Protein AF-A0A519KXC1-F1 (afdb_monomer)

Radius of gyration: 13.82 Å; Cα contacts (8 Å, |Δi|>4): 105; chains: 1; bounding box: 40×23×34 Å

Nearest PDB structures (foldseek):
  8ieu-assembly1_A  TM=9.507E-01  e=5.326E-06  Campylobacter jejuni
  1wr6-assembly3_C  TM=6.834E-01  e=2.520E+00  Homo sapiens

Foldseek 3Di:
DQDPCPPVPLQAQDDQPDCVPLVSVCSLVVLLLSLLVLLVVLVPDDPPDVSSVSSNNSSVNSCVVRVVPCDDDPSRVPPSVVSNVSNVVSVD

Mean predicted aligned error: 7.87 Å

Solvent-accessible surface area (backbone atoms only — not comparable to full-atom values): 5186 Å² total; per-residue (Å²): 131,85,79,84,67,73,68,55,75,82,66,46,66,65,82,64,90,41,72,85,43,61,76,44,38,48,34,39,46,51,18,25,48,49,15,26,53,24,34,55,56,21,70,78,38,60,89,89,37,68,65,24,57,51,24,46,52,35,13,48,55,15,33,69,73,18,60,84,66,48,66,76,64,74,81,49,40,84,59,33,52,62,38,49,49,56,33,59,62,64,78,115

Sequence (92 aa):
KTGSQKPATLFTPASVSDRSDGKIAHLDGLNLSRAWCWREIASALPESDIRAVIARRAAATHLDAALPHVTGDYMGEHWLASFALLALLADD

Structure (mmCIF, N/CA/C/O backbone):
data_AF-A0A519KXC1-F1
#
_entry.id   AF-A0A519KXC1-F1
#
loop_
_atom_site.group_PDB
_atom_site.id
_atom_site.type_symbol
_atom_site.label_atom_id
_atom_site.label_alt_id
_atom_site.label_comp_id
_atom_site.label_asym_id
_atom_site.label_entity_id
_atom_site.label_seq_id
_atom_site.pdbx_PDB_ins_code
_atom_site.Cartn_x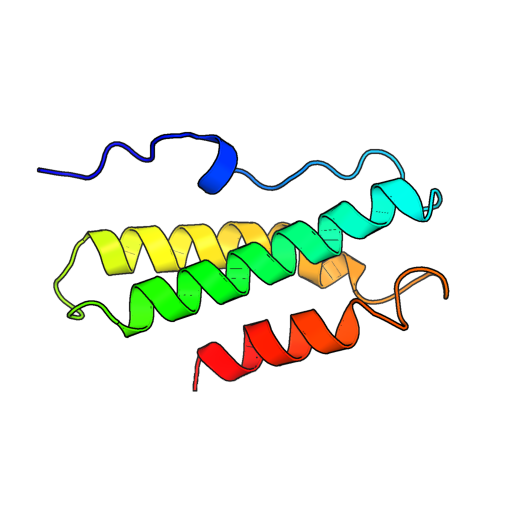
_atom_site.Cartn_y
_atom_site.Cartn_z
_atom_site.occupancy
_atom_site.B_iso_or_equiv
_atom_site.auth_seq_id
_atom_site.auth_comp_id
_atom_site.auth_asym_id
_atom_site.auth_atom_id
_atom_site.pdbx_PDB_model_num
ATOM 1 N N . LYS A 1 1 ? -21.668 8.267 10.419 1.00 46.81 1 LYS A N 1
ATOM 2 C CA . LYS A 1 1 ? -21.229 8.982 9.195 1.00 46.81 1 LYS A CA 1
ATOM 3 C C . LYS A 1 1 ? -20.254 8.073 8.461 1.00 46.81 1 LYS A C 1
ATOM 5 O O . LYS A 1 1 ? -19.172 7.843 8.978 1.00 46.81 1 LYS A O 1
ATOM 10 N N . THR A 1 2 ? -20.657 7.487 7.338 1.00 52.75 2 THR A N 1
ATOM 11 C CA . THR A 1 2 ? -19.756 6.740 6.449 1.00 52.75 2 THR A CA 1
ATOM 12 C C . THR A 1 2 ? -18.693 7.706 5.911 1.00 52.75 2 THR A C 1
ATOM 14 O O . THR A 1 2 ? -19.024 8.800 5.454 1.00 52.75 2 THR A O 1
ATOM 17 N N . GLY A 1 3 ? -17.411 7.371 6.077 1.00 62.72 3 GLY A N 1
ATOM 18 C CA . GLY A 1 3 ? -16.300 8.228 5.654 1.00 62.72 3 GLY A CA 1
ATOM 19 C C . GLY A 1 3 ? -16.254 8.323 4.131 1.00 62.72 3 GLY A C 1
ATOM 20 O O . GLY A 1 3 ? -16.208 7.302 3.457 1.00 62.72 3 GLY A O 1
ATOM 21 N N . SER A 1 4 ? -16.270 9.533 3.576 1.00 77.50 4 SER A N 1
ATOM 22 C CA . SER A 1 4 ? -16.453 9.781 2.138 1.00 77.50 4 SER A CA 1
ATOM 23 C C . SER A 1 4 ? -15.233 9.473 1.251 1.00 77.50 4 SER A C 1
ATOM 25 O O . SER A 1 4 ? -15.203 9.933 0.116 1.00 77.50 4 SER A O 1
ATOM 27 N N . GLN A 1 5 ? -14.240 8.720 1.749 1.00 86.94 5 GLN A N 1
ATOM 28 C CA . GLN A 1 5 ? -12.971 8.394 1.070 1.00 86.94 5 GLN A CA 1
ATOM 29 C C . GLN A 1 5 ? -12.332 9.603 0.366 1.00 86.94 5 GLN A C 1
ATOM 31 O O . GLN A 1 5 ? -12.015 9.584 -0.824 1.00 86.94 5 GLN A O 1
ATOM 36 N N . LYS A 1 6 ? -12.163 10.692 1.123 1.00 90.38 6 LYS A N 1
ATOM 37 C CA . LYS A 1 6 ? -11.549 11.935 0.649 1.00 90.38 6 LYS A CA 1
ATOM 38 C C . LYS A 1 6 ? -10.336 12.314 1.505 1.00 90.38 6 LYS A C 1
ATOM 40 O O . LYS A 1 6 ? -10.411 12.158 2.723 1.00 90.38 6 LYS A O 1
ATOM 45 N N . PRO A 1 7 ? -9.276 12.869 0.891 1.00 92.12 7 PRO A N 1
ATOM 46 C CA . PRO A 1 7 ? -9.099 13.051 -0.556 1.00 92.12 7 PRO A CA 1
ATOM 47 C C . PRO A 1 7 ? -8.854 11.720 -1.293 1.00 92.12 7 PRO A C 1
ATOM 49 O O . PRO A 1 7 ? -8.239 10.805 -0.752 1.00 92.12 7 PRO A O 1
ATOM 52 N N . ALA A 1 8 ? -9.333 11.617 -2.540 1.00 92.56 8 ALA A N 1
ATOM 53 C CA . ALA A 1 8 ? -9.292 10.378 -3.333 1.00 92.56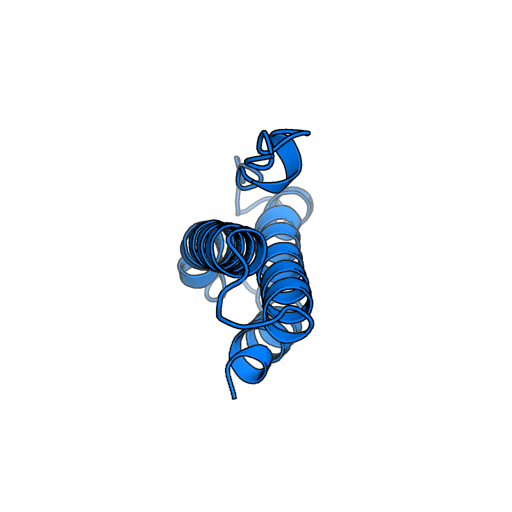 8 ALA A CA 1
ATOM 54 C C . ALA A 1 8 ? -7.865 9.846 -3.574 1.00 92.56 8 ALA A C 1
ATOM 56 O O . ALA A 1 8 ? -7.656 8.644 -3.728 1.00 92.56 8 ALA A O 1
ATOM 57 N N . THR A 1 9 ? -6.875 10.740 -3.554 1.00 92.56 9 THR A N 1
ATOM 58 C CA . THR A 1 9 ? -5.449 10.436 -3.741 1.00 92.56 9 THR A CA 1
ATOM 59 C C . THR A 1 9 ? -4.862 9.522 -2.666 1.00 92.56 9 THR A C 1
ATOM 61 O O . THR A 1 9 ? -3.817 8.923 -2.907 1.00 92.56 9 THR A O 1
ATOM 64 N N . LEU A 1 10 ? -5.511 9.399 -1.501 1.00 93.62 10 LEU A N 1
ATOM 65 C CA . LEU A 1 10 ? -5.104 8.473 -0.437 1.00 93.62 10 LEU A CA 1
ATOM 66 C C . LEU A 1 10 ? -5.657 7.054 -0.621 1.00 93.62 10 LEU A C 1
ATOM 68 O O . LEU A 1 10 ? -5.222 6.149 0.078 1.00 93.62 10 LEU A O 1
ATOM 72 N N . PHE A 1 11 ? -6.625 6.873 -1.520 1.00 96.00 11 PHE A N 1
ATOM 73 C CA . PHE A 1 11 ? -7.303 5.595 -1.766 1.00 96.00 11 PHE A CA 1
ATOM 74 C C . PHE A 1 11 ? -7.000 5.027 -3.156 1.00 96.00 11 PHE A C 1
ATOM 76 O O . PHE A 1 11 ? -7.409 3.913 -3.469 1.00 96.00 11 PHE A O 1
ATOM 83 N N . THR A 1 12 ? -6.319 5.808 -3.996 1.00 96.25 12 THR A N 1
ATOM 84 C CA . THR A 1 12 ? -5.964 5.442 -5.368 1.00 96.25 12 THR A CA 1
ATOM 85 C C . THR A 1 12 ? -4.447 5.287 -5.460 1.00 96.25 12 THR A C 1
ATOM 87 O O . THR A 1 12 ? -3.733 6.208 -5.039 1.00 96.25 12 THR A O 1
ATOM 90 N N . PRO A 1 13 ? -3.932 4.169 -6.001 1.00 96.94 13 PRO A N 1
ATOM 91 C CA . PRO A 1 13 ? -2.502 3.989 -6.213 1.00 96.94 13 PRO A CA 1
ATOM 92 C C . PRO A 1 13 ? -1.885 5.097 -7.063 1.00 96.94 13 PRO A C 1
ATOM 94 O O . PRO A 1 13 ? -2.507 5.623 -7.987 1.00 96.94 13 PRO A O 1
ATOM 97 N N . ALA A 1 14 ? -0.638 5.445 -6.753 1.00 94.88 14 ALA A N 1
ATOM 98 C CA . ALA A 1 14 ? 0.178 6.238 -7.655 1.00 94.88 14 ALA A CA 1
ATOM 99 C C . ALA A 1 14 ? 0.471 5.419 -8.920 1.00 94.88 14 ALA A C 1
ATOM 101 O O . ALA A 1 14 ? 0.819 4.242 -8.826 1.00 94.88 14 ALA A O 1
ATOM 102 N N . SER A 1 15 ? 0.322 6.042 -10.090 1.00 93.44 15 SER A N 1
ATOM 103 C CA . SER A 1 15 ? 0.603 5.405 -11.379 1.00 93.44 15 SER A CA 1
ATOM 104 C C . SER A 1 15 ? 2.092 5.481 -11.693 1.00 93.44 15 SER A C 1
ATOM 106 O O . SER A 1 15 ? 2.660 6.572 -11.703 1.00 93.44 15 SER A O 1
ATOM 108 N N . VAL A 1 16 ? 2.700 4.343 -12.017 1.00 91.38 16 VAL A N 1
ATOM 109 C CA . VAL A 1 16 ? 4.110 4.250 -12.416 1.00 91.38 16 VAL A CA 1
ATOM 110 C C . VAL A 1 16 ? 4.174 4.146 -13.935 1.00 91.38 16 VAL A C 1
ATOM 112 O O . VAL A 1 16 ? 3.922 3.086 -14.503 1.00 91.38 16 VAL A O 1
ATOM 115 N N . SER A 1 17 ? 4.418 5.272 -14.608 1.00 91.25 17 SER A N 1
ATOM 116 C CA . SER A 1 17 ? 4.350 5.353 -16.076 1.00 91.25 17 SER A CA 1
ATOM 117 C C . SER A 1 17 ? 5.548 4.724 -16.786 1.00 91.25 17 SER A C 1
ATOM 119 O O . SER A 1 17 ? 5.404 4.260 -17.911 1.00 91.25 17 SER A O 1
ATOM 121 N N . ASP A 1 18 ? 6.713 4.716 -16.139 1.00 86.56 18 ASP A N 1
ATOM 122 C CA . ASP A 1 18 ? 7.947 4.120 -16.641 1.00 86.56 18 ASP A CA 1
ATOM 123 C C . ASP A 1 18 ? 8.741 3.561 -15.457 1.00 86.56 18 ASP A C 1
ATOM 125 O O . ASP A 1 18 ? 9.118 4.298 -14.550 1.00 86.56 18 ASP A O 1
ATOM 129 N N . ARG A 1 19 ? 8.954 2.244 -15.444 1.00 83.81 19 ARG A N 1
ATOM 130 C CA . ARG A 1 19 ? 9.687 1.542 -14.378 1.00 83.81 19 ARG A CA 1
ATOM 131 C C . ARG A 1 19 ? 11.185 1.433 -14.642 1.00 83.81 19 ARG A C 1
ATOM 133 O O . ARG A 1 19 ? 11.915 1.031 -13.745 1.00 83.81 19 ARG A O 1
ATOM 140 N N . SER A 1 20 ? 11.640 1.804 -15.838 1.00 80.81 20 SER A N 1
ATOM 141 C CA . SER A 1 20 ? 13.066 1.916 -16.151 1.00 80.81 20 SER A CA 1
ATOM 142 C C . SER A 1 20 ? 13.648 3.266 -15.712 1.00 80.81 20 SER A C 1
ATOM 144 O O .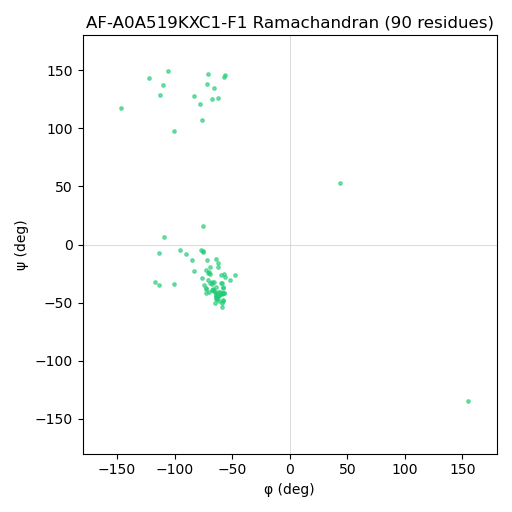 SER A 1 20 ? 14.841 3.368 -15.427 1.00 80.81 20 SER A O 1
ATOM 146 N N . ASP A 1 21 ? 12.803 4.295 -15.569 1.00 83.50 21 ASP A N 1
ATOM 147 C CA . ASP A 1 21 ? 13.177 5.546 -14.914 1.00 83.50 21 ASP A CA 1
ATOM 148 C C . ASP A 1 21 ? 13.195 5.349 -13.394 1.00 83.50 21 ASP A C 1
ATOM 150 O O . ASP A 1 21 ? 12.157 5.296 -12.725 1.00 83.50 21 ASP A O 1
ATOM 154 N N . GLY A 1 22 ? 14.405 5.309 -12.836 1.00 73.56 22 GLY A N 1
ATOM 155 C CA . GLY A 1 22 ? 14.624 5.168 -11.402 1.00 73.56 22 GLY A CA 1
ATOM 156 C C . GLY A 1 22 ? 13.856 6.186 -10.555 1.00 73.56 22 GLY A C 1
ATOM 157 O O . GLY A 1 22 ? 13.457 5.840 -9.454 1.00 73.56 22 GLY A O 1
ATOM 158 N N . LYS A 1 23 ? 13.572 7.407 -11.030 1.00 82.12 23 LYS A N 1
ATOM 159 C CA . LYS A 1 23 ? 12.776 8.395 -10.273 1.00 82.12 23 LYS A CA 1
ATOM 160 C C . LYS A 1 23 ? 11.299 8.027 -10.226 1.00 82.12 23 LYS A C 1
ATOM 162 O O . LYS A 1 23 ? 10.666 8.170 -9.183 1.00 82.12 23 LYS A O 1
ATOM 167 N N . ILE A 1 24 ? 10.754 7.571 -11.349 1.00 84.25 24 ILE A N 1
ATOM 168 C CA . ILE A 1 24 ? 9.338 7.212 -11.464 1.00 84.25 24 ILE A CA 1
ATOM 169 C C . ILE A 1 24 ? 9.077 5.882 -10.746 1.00 84.25 24 ILE A C 1
ATOM 171 O O . ILE A 1 24 ? 8.065 5.761 -10.057 1.00 84.25 24 ILE A O 1
ATOM 175 N N . ALA A 1 25 ? 10.028 4.943 -10.778 1.00 84.19 25 ALA A N 1
ATOM 176 C CA . ALA A 1 25 ? 9.961 3.672 -10.052 1.00 84.19 25 ALA A CA 1
ATOM 177 C C . ALA A 1 25 ? 9.770 3.831 -8.524 1.00 84.19 25 ALA A C 1
ATOM 179 O O . ALA A 1 25 ? 9.164 2.972 -7.885 1.00 84.19 25 ALA A O 1
ATOM 180 N N . HIS A 1 26 ? 10.180 4.959 -7.920 1.00 85.44 26 HIS A N 1
ATOM 181 C CA . HIS A 1 26 ? 9.938 5.227 -6.489 1.00 85.44 26 HIS A CA 1
ATOM 182 C C . HIS A 1 26 ? 8.444 5.318 -6.126 1.00 85.44 26 HIS A C 1
ATOM 184 O O . HIS A 1 26 ? 8.086 5.223 -4.950 1.00 85.44 26 HIS A O 1
ATOM 190 N N . LEU A 1 27 ? 7.551 5.485 -7.107 1.00 92.44 27 LEU A N 1
ATOM 191 C CA . LEU A 1 27 ? 6.109 5.500 -6.874 1.00 92.44 27 LEU A CA 1
ATOM 192 C C . LEU A 1 27 ? 5.553 4.124 -6.465 1.00 92.44 27 LEU A C 1
ATOM 194 O O . LEU A 1 27 ? 4.567 4.087 -5.726 1.00 92.44 27 LEU A O 1
ATOM 198 N N . ASP A 1 28 ? 6.204 3.014 -6.836 1.00 90.88 28 ASP A N 1
ATOM 199 C CA . ASP A 1 28 ? 5.872 1.691 -6.283 1.00 90.88 28 ASP A CA 1
ATOM 200 C C . ASP A 1 28 ? 6.200 1.656 -4.771 1.00 90.88 28 ASP A C 1
ATOM 202 O O . ASP A 1 28 ? 5.381 1.223 -3.959 1.00 90.88 28 ASP A O 1
ATOM 206 N N . GLY A 1 29 ? 7.321 2.254 -4.349 1.00 89.12 29 GLY A N 1
ATOM 207 C CA . GLY A 1 29 ? 7.680 2.420 -2.930 1.00 89.12 29 GLY A CA 1
ATOM 208 C C . GLY A 1 29 ? 6.715 3.314 -2.146 1.00 89.12 29 GLY A C 1
ATOM 209 O O . GLY A 1 29 ? 6.381 3.026 -0.993 1.00 89.12 29 GLY A O 1
ATOM 210 N N . LEU A 1 30 ? 6.192 4.368 -2.781 1.00 92.69 30 LEU A N 1
ATOM 211 C CA . LEU A 1 30 ? 5.127 5.194 -2.208 1.00 92.69 30 LEU A CA 1
ATOM 212 C C . LEU A 1 30 ? 3.838 4.386 -1.995 1.00 92.69 30 LEU A C 1
ATOM 214 O O . LEU A 1 30 ? 3.198 4.529 -0.952 1.00 92.69 30 LEU A O 1
ATOM 218 N N . ASN A 1 31 ? 3.451 3.548 -2.959 1.00 94.81 31 ASN A N 1
ATOM 219 C CA . ASN A 1 31 ? 2.295 2.664 -2.821 1.00 94.81 31 ASN A CA 1
ATOM 220 C C . ASN A 1 31 ? 2.493 1.669 -1.665 1.00 94.81 31 ASN A C 1
ATOM 222 O O . ASN A 1 31 ? 1.614 1.574 -0.813 1.00 94.81 31 ASN A O 1
ATOM 226 N N . LEU A 1 32 ? 3.661 1.030 -1.544 1.00 92.75 32 LEU A N 1
ATOM 227 C CA . LEU A 1 32 ? 3.965 0.131 -0.418 1.00 92.75 32 LEU A CA 1
ATOM 228 C C . LEU A 1 32 ? 3.924 0.859 0.933 1.00 92.75 32 LEU A C 1
ATOM 230 O O . LEU A 1 32 ? 3.305 0.378 1.880 1.00 92.75 32 LEU A O 1
ATOM 234 N N . SER A 1 33 ? 4.499 2.063 1.010 1.00 94.00 33 SER A N 1
ATOM 235 C CA . SER A 1 33 ? 4.452 2.895 2.222 1.00 94.00 33 SER A CA 1
ATOM 236 C C . SER A 1 33 ? 3.014 3.244 2.617 1.00 94.00 33 SER A C 1
ATOM 238 O O . SER A 1 33 ? 2.656 3.201 3.791 1.00 94.00 33 SER A O 1
ATOM 240 N N . ARG A 1 34 ? 2.154 3.557 1.639 1.00 96.25 34 ARG A N 1
ATOM 241 C CA . ARG A 1 34 ? 0.726 3.809 1.883 1.00 96.25 34 ARG A CA 1
ATOM 242 C C . ARG A 1 34 ? -0.009 2.552 2.325 1.00 96.25 34 ARG A C 1
ATOM 244 O O . ARG A 1 34 ? -0.862 2.654 3.203 1.00 96.25 34 ARG A O 1
ATOM 251 N N . ALA A 1 35 ? 0.312 1.397 1.745 1.00 96.25 35 ALA A N 1
ATOM 252 C CA . ALA A 1 35 ? -0.257 0.126 2.171 1.00 96.25 35 ALA A CA 1
ATOM 253 C C . ALA A 1 35 ? 0.047 -0.135 3.650 1.00 96.25 35 ALA A C 1
ATOM 255 O O . ALA A 1 35 ? -0.875 -0.393 4.422 1.00 96.25 35 ALA A O 1
ATOM 256 N N . TRP A 1 36 ? 1.308 0.043 4.052 1.00 95.31 36 TRP A N 1
ATOM 257 C CA . TRP A 1 36 ? 1.729 -0.065 5.445 1.00 95.31 36 TRP A CA 1
ATOM 258 C C . TRP A 1 36 ? 0.983 0.920 6.355 1.00 95.31 36 TRP A C 1
ATOM 260 O O . TRP A 1 36 ? 0.316 0.500 7.295 1.00 95.31 36 TRP A O 1
ATOM 270 N N . CYS A 1 37 ? 0.990 2.219 6.042 1.00 96.56 37 CYS A N 1
ATOM 271 C CA . CYS A 1 37 ? 0.300 3.215 6.866 1.00 96.56 37 CYS A CA 1
ATOM 272 C C . CYS A 1 37 ? -1.204 2.932 7.020 1.00 96.56 37 CYS A C 1
ATOM 274 O O . CYS A 1 37 ? -1.772 3.169 8.084 1.00 96.56 37 CYS A O 1
ATOM 276 N N . TRP A 1 38 ? -1.868 2.422 5.979 1.00 97.62 38 TRP A N 1
ATOM 277 C CA . TRP A 1 38 ? -3.275 2.042 6.078 1.00 97.62 38 TRP A CA 1
ATOM 278 C C . TRP A 1 38 ? -3.507 0.818 6.971 1.00 97.62 38 TRP A C 1
ATOM 280 O O . TRP A 1 38 ? -4.531 0.781 7.655 1.00 97.62 38 TRP A O 1
ATOM 290 N N . ARG A 1 39 ? -2.577 -0.146 7.009 1.00 96.94 39 ARG A N 1
ATOM 291 C CA . ARG A 1 39 ? -2.618 -1.283 7.949 1.00 96.94 39 ARG A CA 1
ATOM 292 C C . ARG A 1 39 ? -2.490 -0.807 9.394 1.00 96.94 39 ARG A C 1
ATOM 294 O O . ARG A 1 39 ? -3.355 -1.135 10.199 1.00 96.94 39 ARG A O 1
ATOM 301 N N . GLU A 1 40 ? -1.531 0.074 9.678 1.00 97.62 40 GLU A N 1
ATOM 302 C CA . GLU A 1 40 ? -1.350 0.689 11.008 1.00 97.62 40 GLU A CA 1
ATOM 303 C C . GLU A 1 40 ? -2.595 1.465 11.469 1.00 97.62 40 GLU A C 1
ATOM 305 O O . GLU A 1 40 ? -3.038 1.376 12.612 1.00 97.62 40 GLU A O 1
ATOM 310 N N . ILE A 1 41 ? -3.221 2.223 10.563 1.00 95.94 41 ILE A N 1
ATOM 311 C CA . ILE A 1 41 ? -4.474 2.920 10.881 1.00 95.94 41 ILE A CA 1
ATOM 312 C C . ILE A 1 41 ? -5.594 1.916 11.168 1.00 95.94 41 ILE A C 1
ATOM 314 O O . ILE A 1 41 ? -6.407 2.146 12.063 1.00 95.94 41 ILE A O 1
ATOM 318 N N . ALA A 1 42 ? -5.675 0.825 10.403 1.00 95.88 42 ALA A N 1
ATOM 319 C CA . ALA A 1 42 ? -6.692 -0.196 10.609 1.00 95.88 42 ALA A CA 1
ATOM 320 C C . ALA A 1 42 ? -6.514 -0.943 11.938 1.00 95.88 42 ALA A C 1
ATOM 322 O O . ALA A 1 42 ? -7.522 -1.238 12.578 1.00 95.88 42 ALA A O 1
ATOM 323 N N . SER A 1 43 ? -5.276 -1.234 12.349 1.00 95.56 43 SER A N 1
ATOM 324 C CA . SER A 1 43 ? -4.968 -1.944 13.599 1.00 95.56 43 SER A CA 1
ATOM 325 C C . SER A 1 43 ? -5.237 -1.088 14.841 1.00 95.56 43 SER A C 1
ATOM 327 O O . SER A 1 43 ? -5.661 -1.603 15.872 1.00 95.56 43 SER A O 1
ATOM 329 N N . ALA A 1 44 ? -5.094 0.235 14.731 1.00 96.75 44 ALA A N 1
ATOM 330 C CA . ALA A 1 44 ? -5.409 1.174 15.807 1.00 96.75 44 ALA A CA 1
ATOM 331 C C . ALA A 1 44 ? -6.922 1.410 16.025 1.00 96.75 44 ALA A C 1
ATOM 333 O O . ALA A 1 44 ? -7.311 2.123 16.956 1.00 96.75 44 ALA A O 1
ATOM 334 N N . LEU A 1 45 ? -7.792 0.865 15.167 1.00 95.31 45 LEU A N 1
ATOM 335 C CA . LEU A 1 45 ? -9.244 1.046 15.229 1.00 95.31 45 LEU A CA 1
ATOM 336 C C . LEU A 1 45 ? -9.952 -0.218 15.751 1.00 95.31 45 LEU A C 1
ATOM 338 O O . LEU A 1 45 ? -9.511 -1.329 15.464 1.00 95.31 45 LEU A O 1
ATOM 342 N N . PRO A 1 46 ? -11.098 -0.087 16.454 1.00 95.38 46 PRO A N 1
ATOM 343 C CA . PRO A 1 46 ? -11.909 -1.244 16.832 1.00 95.38 46 PRO A CA 1
ATOM 344 C C . PRO A 1 46 ? -12.338 -2.058 15.606 1.00 95.38 46 PRO A C 1
ATOM 346 O O .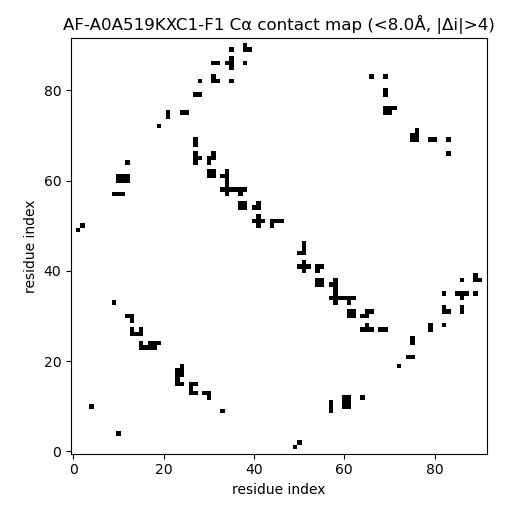 PRO A 1 46 ? -12.695 -1.482 14.579 1.00 95.38 46 PRO A O 1
ATOM 349 N N . GLU A 1 47 ? -12.402 -3.386 15.721 1.00 86.56 47 GLU A N 1
ATOM 350 C CA . GLU A 1 47 ? -12.758 -4.252 14.585 1.00 86.56 47 GLU A CA 1
ATOM 351 C C . GLU A 1 47 ? -14.133 -3.948 13.978 1.00 86.56 47 GLU A C 1
ATOM 353 O O . GLU A 1 47 ? -14.317 -4.056 12.766 1.00 86.56 47 GLU A O 1
ATOM 358 N N . SER A 1 48 ? -15.091 -3.528 14.808 1.00 90.88 48 SER A N 1
ATOM 359 C CA . SER A 1 48 ? -16.435 -3.140 14.375 1.00 90.88 48 SER A CA 1
ATOM 360 C C . SER A 1 48 ? -16.487 -1.768 13.691 1.00 90.88 48 SER A C 1
ATOM 362 O O . SER A 1 48 ? -17.553 -1.350 13.235 1.00 90.88 48 SER A O 1
ATOM 364 N N . ASP A 1 49 ? -15.380 -1.022 13.649 1.00 93.50 49 ASP A N 1
ATOM 365 C CA . ASP A 1 49 ? -15.329 0.292 13.020 1.00 93.50 49 ASP A CA 1
ATOM 366 C C . ASP A 1 49 ? -15.245 0.162 11.494 1.00 93.50 49 ASP A C 1
ATOM 368 O O . ASP A 1 49 ? -14.294 -0.378 10.925 1.00 93.50 49 ASP A O 1
ATOM 372 N N . ILE A 1 50 ? -16.223 0.742 10.796 1.00 92.06 50 ILE A N 1
ATOM 373 C CA . ILE A 1 50 ? -16.257 0.773 9.328 1.00 92.06 50 ILE A CA 1
ATOM 374 C C . ILE A 1 50 ? -14.996 1.404 8.713 1.00 92.06 50 ILE A C 1
ATOM 376 O O . ILE A 1 50 ? -14.612 1.061 7.596 1.00 92.06 50 ILE A O 1
ATOM 380 N N . ARG A 1 51 ? -14.323 2.313 9.428 1.00 93.62 51 ARG A N 1
ATOM 381 C CA . ARG A 1 51 ? -13.067 2.928 8.983 1.00 93.62 51 ARG A CA 1
ATOM 382 C C . ARG A 1 51 ? -11.930 1.913 8.932 1.00 93.62 51 ARG A C 1
ATOM 384 O O . ARG A 1 51 ? -11.123 2.011 8.015 1.00 93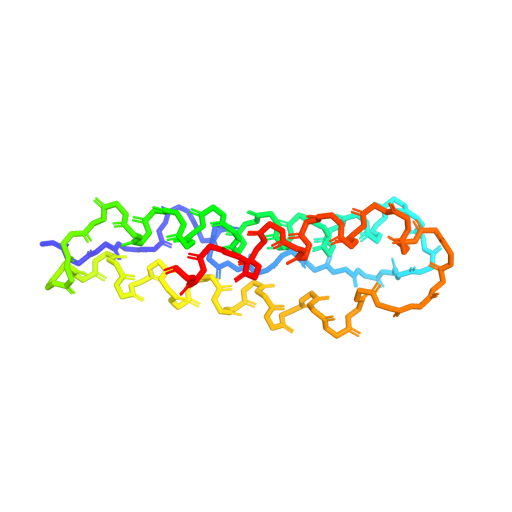.62 51 ARG A O 1
ATOM 391 N N . ALA A 1 52 ? -11.905 0.924 9.829 1.00 94.44 52 ALA A N 1
ATOM 392 C CA . ALA A 1 52 ? -10.926 -0.160 9.785 1.00 94.44 52 ALA A CA 1
ATOM 393 C C . ALA A 1 52 ? -11.109 -0.994 8.508 1.00 94.44 52 ALA A C 1
ATOM 395 O O . ALA A 1 52 ? -10.146 -1.281 7.804 1.00 94.44 52 ALA A O 1
ATOM 396 N N . VAL A 1 53 ? -12.358 -1.293 8.133 1.00 93.38 53 VAL A N 1
ATOM 397 C CA . VAL A 1 53 ? -12.675 -1.996 6.875 1.00 93.38 53 VAL A CA 1
ATOM 398 C C . VAL A 1 53 ? -12.225 -1.192 5.651 1.00 93.38 53 VAL A C 1
ATOM 400 O O . VAL A 1 53 ? -11.639 -1.748 4.722 1.00 93.38 53 VAL A O 1
ATOM 403 N N . ILE A 1 54 ? -12.475 0.120 5.643 1.00 94.94 54 ILE A N 1
ATOM 404 C CA . ILE A 1 54 ? -12.043 1.013 4.557 1.00 94.94 54 ILE A CA 1
ATOM 405 C C . ILE A 1 54 ? -10.511 1.072 4.474 1.00 94.94 54 ILE A C 1
ATOM 407 O O . ILE A 1 54 ? -9.965 0.980 3.376 1.00 94.94 54 ILE A O 1
ATOM 411 N N . ALA A 1 55 ? -9.828 1.194 5.613 1.00 95.50 55 ALA A N 1
ATOM 412 C CA . ALA A 1 55 ? -8.373 1.247 5.694 1.00 95.50 55 ALA A CA 1
ATOM 413 C C . ALA A 1 55 ? -7.733 -0.058 5.191 1.00 95.50 55 ALA A C 1
ATOM 415 O O . ALA A 1 55 ? -6.875 -0.005 4.316 1.00 95.50 55 ALA A O 1
ATOM 416 N N . ARG A 1 56 ? -8.227 -1.232 5.615 1.00 96.12 56 ARG A N 1
ATOM 417 C CA . ARG A 1 56 ? -7.746 -2.535 5.109 1.00 96.12 56 ARG A CA 1
ATOM 418 C C . ARG A 1 56 ? -7.915 -2.674 3.596 1.00 96.12 56 ARG A C 1
ATOM 420 O O . ARG A 1 56 ? -7.011 -3.148 2.917 1.00 96.12 56 ARG A O 1
ATOM 427 N N . ARG A 1 57 ? -9.048 -2.222 3.046 1.00 96.31 57 ARG A N 1
ATOM 428 C CA . ARG A 1 57 ? -9.267 -2.213 1.589 1.00 96.31 57 ARG A CA 1
ATOM 429 C C . ARG A 1 57 ? -8.290 -1.289 0.869 1.00 96.31 57 ARG A C 1
ATOM 431 O O . ARG A 1 57 ? -7.744 -1.681 -0.152 1.00 96.31 57 ARG A O 1
ATOM 438 N N . ALA A 1 58 ? -8.061 -0.086 1.394 1.00 97.06 58 ALA A N 1
ATOM 439 C CA . ALA A 1 58 ? -7.088 0.840 0.821 1.00 97.06 58 ALA A CA 1
ATOM 440 C C . ALA A 1 58 ? -5.669 0.252 0.857 1.00 97.06 58 ALA A C 1
ATOM 442 O O . ALA A 1 58 ? -4.946 0.345 -0.133 1.00 97.06 58 ALA A O 1
ATOM 443 N N . ALA A 1 59 ? -5.304 -0.406 1.961 1.00 97.12 59 ALA A N 1
ATOM 444 C CA . ALA A 1 59 ? -4.028 -1.093 2.089 1.00 97.12 59 ALA A CA 1
ATOM 445 C C . ALA A 1 59 ? -3.845 -2.174 1.019 1.00 97.12 59 ALA A C 1
ATOM 447 O O . ALA A 1 59 ? -2.831 -2.164 0.327 1.00 97.12 59 ALA A O 1
ATOM 448 N N . ALA A 1 60 ? -4.838 -3.055 0.850 1.00 96.94 60 ALA A N 1
ATOM 449 C CA . ALA A 1 60 ? -4.810 -4.108 -0.164 1.00 96.94 60 ALA A CA 1
ATOM 450 C C . ALA A 1 60 ? -4.650 -3.529 -1.578 1.00 96.94 60 ALA A C 1
ATOM 452 O O . ALA A 1 60 ? -3.736 -3.915 -2.295 1.00 96.94 60 ALA A O 1
ATOM 453 N N . THR A 1 61 ? -5.443 -2.513 -1.938 1.00 97.31 61 THR A N 1
ATOM 454 C CA . THR A 1 61 ? -5.350 -1.853 -3.250 1.00 97.31 61 THR A CA 1
ATOM 455 C C . THR A 1 61 ? -3.952 -1.294 -3.536 1.00 97.31 61 THR A C 1
ATOM 457 O O . THR A 1 61 ? -3.461 -1.392 -4.659 1.00 97.31 61 THR A O 1
ATOM 460 N N . HIS A 1 62 ? -3.306 -0.680 -2.543 1.0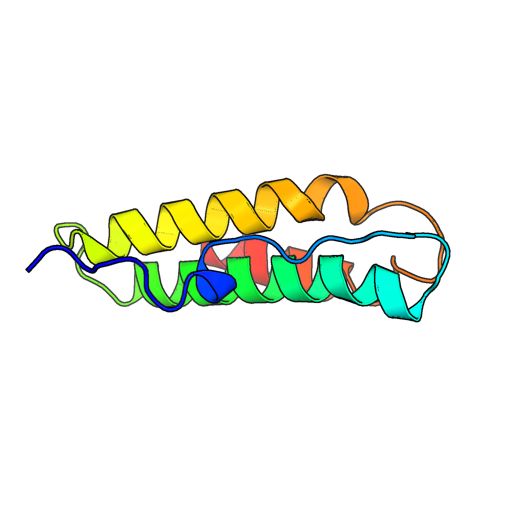0 96.69 62 HIS A N 1
ATOM 461 C CA . HIS A 1 62 ? -1.952 -0.152 -2.706 1.00 96.69 62 HIS A CA 1
ATOM 462 C C . HIS A 1 62 ? -0.891 -1.255 -2.773 1.00 96.69 62 HIS A C 1
ATOM 464 O O . HIS A 1 62 ? 0.052 -1.131 -3.555 1.00 96.69 62 HIS A O 1
ATOM 470 N N . LEU A 1 63 ? -1.046 -2.316 -1.978 1.00 94.44 63 LEU A N 1
ATOM 471 C CA . LEU A 1 63 ? -0.134 -3.453 -1.968 1.00 94.44 63 LEU A CA 1
ATOM 472 C C . LEU A 1 63 ? -0.177 -4.195 -3.306 1.00 94.44 63 LEU A C 1
ATOM 474 O O . LEU A 1 63 ? 0.865 -4.380 -3.925 1.00 94.44 63 LEU A O 1
ATOM 478 N N . ASP A 1 64 ? -1.372 -4.533 -3.790 1.00 94.50 64 ASP A N 1
ATOM 479 C CA . ASP A 1 64 ? -1.573 -5.259 -5.049 1.00 94.50 64 ASP A CA 1
ATOM 480 C C . ASP A 1 64 ? -1.008 -4.493 -6.253 1.00 94.50 64 ASP A C 1
ATOM 482 O O . ASP A 1 64 ? -0.498 -5.093 -7.198 1.00 94.50 64 ASP A O 1
ATOM 486 N N . ALA A 1 65 ? -1.059 -3.157 -6.212 1.00 93.88 65 ALA A N 1
ATOM 487 C CA . ALA A 1 65 ? -0.538 -2.306 -7.276 1.00 93.88 65 ALA A CA 1
ATOM 488 C C . ALA A 1 65 ? 0.997 -2.279 -7.358 1.00 93.88 65 ALA A C 1
ATOM 490 O O . ALA A 1 65 ? 1.524 -1.969 -8.424 1.00 93.88 65 ALA A O 1
ATOM 491 N N . ALA A 1 66 ? 1.705 -2.556 -6.259 1.00 90.62 66 ALA A N 1
ATOM 492 C CA . ALA A 1 66 ? 3.155 -2.372 -6.166 1.00 90.62 66 ALA A CA 1
ATOM 493 C C . ALA A 1 66 ? 3.935 -3.670 -5.924 1.00 90.62 66 ALA A C 1
ATOM 495 O O . ALA A 1 66 ? 5.053 -3.807 -6.416 1.00 90.62 66 ALA A O 1
ATOM 496 N N . LEU A 1 67 ? 3.361 -4.640 -5.204 1.00 88.50 67 LEU A N 1
ATOM 497 C CA . LEU A 1 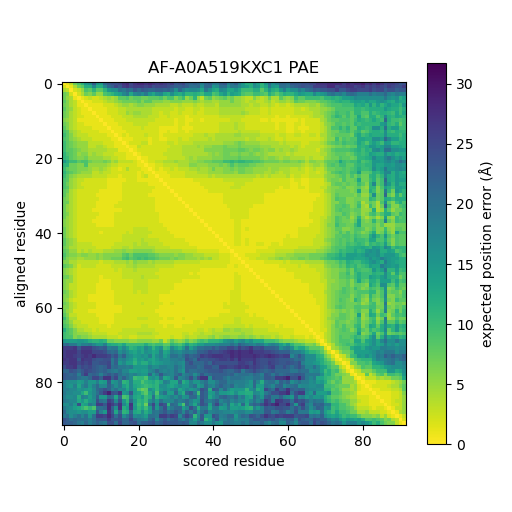67 ? 4.031 -5.884 -4.815 1.00 88.50 67 LEU A CA 1
ATOM 498 C C . LEU A 1 67 ? 4.576 -6.696 -6.008 1.00 88.50 67 LEU A C 1
ATOM 500 O O . LEU A 1 67 ? 5.718 -7.148 -5.918 1.00 88.50 67 LEU A O 1
ATOM 504 N N . PRO A 1 68 ? 3.861 -6.834 -7.14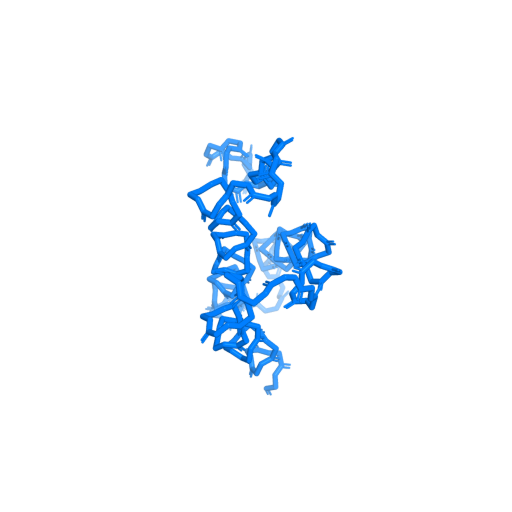7 1.00 88.38 68 PRO A N 1
ATOM 505 C CA . PRO A 1 68 ? 4.391 -7.537 -8.320 1.00 88.38 68 PRO A CA 1
ATOM 506 C C . PRO A 1 68 ? 5.624 -6.877 -8.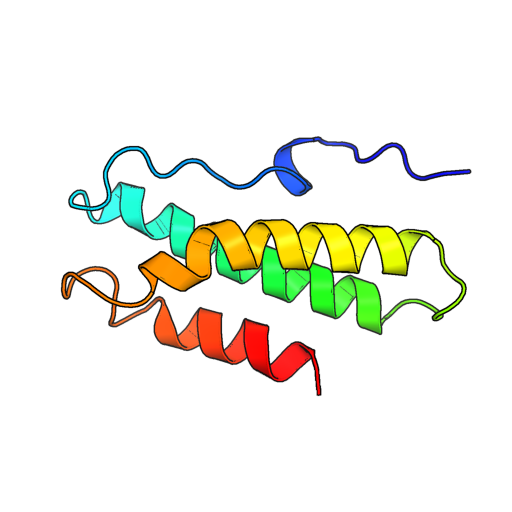954 1.00 88.38 68 PRO A C 1
ATOM 508 O O . PRO A 1 68 ? 6.261 -7.481 -9.812 1.00 88.38 68 PRO A O 1
ATOM 511 N N . HIS A 1 69 ? 5.935 -5.636 -8.575 1.00 83.56 69 HIS A N 1
ATOM 512 C CA . HIS A 1 69 ? 7.011 -4.824 -9.144 1.00 83.56 69 HIS A CA 1
ATOM 513 C C . HIS A 1 69 ? 8.190 -4.633 -8.180 1.00 83.56 69 HIS A C 1
ATOM 515 O O . HIS A 1 69 ? 9.110 -3.875 -8.475 1.00 83.56 69 HIS A O 1
ATOM 521 N N . VAL A 1 70 ? 8.171 -5.316 -7.030 1.00 71.94 70 VAL A N 1
ATOM 522 C CA . VAL A 1 70 ? 9.255 -5.279 -6.034 1.00 71.94 70 VAL A CA 1
ATOM 523 C C . VAL A 1 70 ? 10.518 -5.992 -6.533 1.00 71.94 70 VAL A C 1
ATOM 525 O O . VAL A 1 70 ? 11.610 -5.674 -6.071 1.00 71.94 70 VAL A O 1
ATOM 528 N N . THR A 1 71 ? 10.385 -6.923 -7.480 1.00 61.41 71 THR A N 1
ATOM 529 C CA . THR A 1 71 ? 11.495 -7.677 -8.080 1.00 61.41 71 THR A CA 1
ATOM 530 C C . THR A 1 71 ? 11.711 -7.246 -9.535 1.00 61.41 71 THR A C 1
ATOM 532 O O . THR A 1 71 ? 10.743 -7.040 -10.273 1.00 61.41 71 THR A O 1
ATOM 535 N N . GLY A 1 72 ? 12.965 -7.066 -9.967 1.00 62.09 72 GLY A N 1
ATOM 536 C CA . GLY A 1 72 ? 13.274 -6.529 -11.296 1.00 62.09 72 GLY A CA 1
ATOM 537 C C . GLY A 1 72 ? 14.635 -5.837 -11.403 1.00 62.09 72 GLY A C 1
ATOM 538 O O . GLY A 1 72 ? 15.656 -6.374 -10.998 1.00 62.09 72 GLY A O 1
ATOM 539 N N . ASP A 1 73 ? 14.680 -4.659 -12.028 1.00 54.94 73 ASP A N 1
ATOM 540 C CA . ASP A 1 73 ? 15.943 -3.967 -12.306 1.00 54.94 73 ASP A CA 1
ATOM 541 C C . ASP A 1 73 ? 16.567 -3.392 -11.017 1.00 54.94 73 ASP A C 1
ATOM 543 O O . ASP A 1 73 ? 15.874 -2.800 -10.182 1.00 54.94 73 ASP A O 1
ATOM 547 N N . TYR A 1 74 ? 17.890 -3.537 -10.872 1.00 52.00 74 TYR A N 1
ATOM 548 C CA . TYR A 1 74 ? 18.700 -3.259 -9.665 1.00 52.00 74 TYR A CA 1
ATOM 549 C C . TYR A 1 74 ? 18.413 -1.901 -8.989 1.00 52.00 74 TYR A C 1
ATOM 551 O O . TYR A 1 74 ? 18.604 -1.734 -7.782 1.00 52.00 74 TYR A O 1
ATOM 559 N N . MET A 1 75 ? 17.930 -0.930 -9.768 1.00 48.59 75 MET A N 1
ATOM 560 C CA . MET A 1 75 ? 17.583 0.423 -9.329 1.00 48.59 75 MET A CA 1
ATOM 561 C C . MET A 1 75 ? 16.351 0.498 -8.405 1.00 48.59 75 MET A C 1
ATOM 563 O O . MET A 1 75 ? 16.213 1.491 -7.693 1.00 48.59 75 MET A O 1
ATOM 567 N N . GLY A 1 76 ? 15.479 -0.519 -8.379 1.00 50.75 76 GLY A N 1
ATOM 568 C CA . GLY A 1 76 ? 14.351 -0.621 -7.437 1.00 50.75 76 GLY A CA 1
ATOM 569 C C . GLY A 1 76 ? 14.611 -1.556 -6.247 1.00 50.75 76 GLY A C 1
ATOM 570 O O . GLY A 1 76 ? 14.174 -1.284 -5.125 1.00 50.75 76 GLY A O 1
ATOM 571 N N . GLU A 1 77 ? 15.365 -2.637 -6.463 1.00 55.38 77 GLU A N 1
ATOM 572 C CA . GLU A 1 77 ? 15.449 -3.769 -5.525 1.00 55.38 77 GLU A CA 1
ATOM 573 C C . GLU A 1 77 ? 16.104 -3.427 -4.176 1.00 55.38 77 GLU A C 1
ATOM 575 O O . GLU A 1 77 ? 15.702 -3.955 -3.140 1.00 55.38 77 GLU A O 1
ATOM 580 N N . HIS A 1 78 ? 17.068 -2.500 -4.144 1.00 60.75 78 HIS A N 1
ATOM 581 C CA . HIS A 1 78 ? 17.817 -2.198 -2.915 1.00 60.75 78 HIS A CA 1
ATOM 582 C C . HIS A 1 78 ? 17.019 -1.424 -1.850 1.00 60.75 78 HIS A C 1
ATOM 584 O O . HIS A 1 78 ? 17.382 -1.464 -0.676 1.00 60.75 78 HIS A O 1
ATOM 590 N N . TRP A 1 79 ? 15.947 -0.716 -2.224 1.00 59.75 79 TRP A N 1
ATOM 591 C CA . TRP A 1 79 ? 15.165 0.110 -1.289 1.00 59.75 79 TRP A CA 1
ATOM 592 C C . TRP A 1 79 ? 13.745 -0.421 -1.074 1.00 59.75 79 TRP A C 1
ATOM 594 O O . TRP A 1 79 ? 13.238 -0.370 0.048 1.00 59.75 79 TRP A O 1
ATOM 604 N N . LEU A 1 80 ? 13.114 -0.988 -2.110 1.00 58.59 80 LEU A N 1
ATOM 605 C CA . LEU A 1 80 ? 11.722 -1.450 -2.049 1.00 58.59 80 LEU A CA 1
ATOM 606 C C . LEU A 1 80 ? 11.520 -2.647 -1.113 1.00 58.59 80 LEU A C 1
ATOM 608 O O . LEU A 1 80 ? 10.479 -2.730 -0.458 1.00 58.59 80 LEU A O 1
ATOM 612 N N . ALA A 1 81 ? 12.517 -3.526 -0.984 1.00 66.31 81 ALA A N 1
ATOM 613 C CA . ALA A 1 81 ? 12.446 -4.687 -0.097 1.00 66.31 81 ALA A CA 1
ATOM 614 C C . ALA A 1 81 ? 12.188 -4.299 1.374 1.00 66.31 81 ALA A C 1
ATOM 616 O O . ALA A 1 81 ? 11.406 -4.957 2.057 1.00 66.31 81 ALA A O 1
ATOM 617 N N . SER A 1 82 ? 12.767 -3.189 1.847 1.00 67.88 82 SER A N 1
ATOM 618 C CA . SER A 1 82 ? 12.556 -2.696 3.216 1.00 67.88 82 SER A CA 1
ATOM 619 C C . SER A 1 82 ? 11.116 -2.228 3.454 1.00 67.88 82 SER A C 1
ATOM 621 O O . SER A 1 82 ? 10.548 -2.503 4.509 1.00 67.88 82 SER A O 1
ATOM 623 N N . PHE A 1 83 ? 10.487 -1.570 2.472 1.00 64.69 83 PHE A N 1
ATOM 624 C CA . PHE A 1 83 ? 9.073 -1.179 2.580 1.00 64.69 83 PHE A CA 1
ATOM 625 C C . PHE A 1 83 ? 8.136 -2.369 2.456 1.00 64.69 83 PHE A C 1
ATOM 627 O O . PHE A 1 83 ? 7.134 -2.415 3.163 1.00 64.69 83 PHE A O 1
ATOM 634 N N . ALA A 1 84 ? 8.455 -3.333 1.589 1.00 68.50 84 ALA A N 1
ATOM 635 C CA . ALA A 1 84 ? 7.684 -4.563 1.474 1.00 68.50 84 ALA A CA 1
ATOM 636 C C . ALA A 1 84 ? 7.689 -5.342 2.799 1.00 68.50 84 ALA A C 1
ATOM 638 O O . ALA A 1 84 ? 6.634 -5.780 3.248 1.00 68.50 84 ALA A O 1
ATOM 639 N N . LEU A 1 85 ? 8.844 -5.438 3.468 1.00 77.56 85 LEU A N 1
ATOM 640 C CA . LEU A 1 85 ? 8.953 -6.073 4.781 1.00 77.56 85 LEU A CA 1
ATOM 641 C C . LEU A 1 85 ? 8.105 -5.358 5.844 1.00 77.56 85 LEU A C 1
ATOM 643 O O . LEU A 1 85 ? 7.332 -6.014 6.534 1.00 77.56 85 LEU A O 1
ATOM 647 N N . LEU A 1 86 ? 8.205 -4.026 5.949 1.00 72.56 86 LEU A N 1
ATOM 648 C CA . LEU A 1 86 ? 7.376 -3.240 6.876 1.00 72.56 86 LEU A CA 1
ATOM 649 C C . LEU A 1 86 ? 5.880 -3.415 6.595 1.00 72.56 86 LEU A C 1
ATOM 651 O O . LEU A 1 86 ? 5.091 -3.570 7.521 1.00 72.56 86 LEU A O 1
ATOM 655 N N . ALA A 1 87 ? 5.489 -3.421 5.319 1.00 68.38 87 ALA A N 1
ATOM 656 C CA . ALA A 1 87 ? 4.099 -3.608 4.937 1.00 68.38 87 ALA A CA 1
ATOM 657 C C . ALA A 1 87 ? 3.584 -4.993 5.340 1.00 68.38 87 ALA A C 1
ATOM 659 O O . ALA A 1 87 ? 2.487 -5.079 5.883 1.00 68.38 87 ALA A O 1
ATOM 660 N N . LEU A 1 88 ? 4.356 -6.054 5.093 1.00 75.44 88 LEU A N 1
ATOM 661 C CA . LEU A 1 88 ? 3.953 -7.435 5.368 1.00 75.44 88 LEU A CA 1
ATOM 662 C C . LEU A 1 88 ? 3.878 -7.745 6.867 1.00 75.44 88 LEU A C 1
ATOM 664 O O . LEU A 1 88 ? 2.923 -8.385 7.287 1.00 75.44 88 LEU A O 1
ATOM 668 N N . LEU A 1 89 ? 4.827 -7.256 7.667 1.00 80.00 89 LEU A N 1
ATOM 669 C CA . LEU A 1 89 ? 4.865 -7.517 9.113 1.00 80.00 89 LEU A CA 1
ATOM 670 C C . LEU A 1 89 ? 3.778 -6.781 9.911 1.00 80.00 89 LEU A C 1
ATOM 672 O O . LEU A 1 89 ? 3.561 -7.107 11.068 1.00 80.00 89 LEU A O 1
ATOM 676 N N . ALA A 1 90 ? 3.095 -5.801 9.319 1.00 72.00 90 ALA A N 1
ATOM 677 C CA . ALA A 1 90 ? 1.996 -5.094 9.977 1.00 72.00 90 ALA A CA 1
ATOM 678 C C . ALA A 1 90 ? 0.669 -5.889 10.021 1.00 72.00 90 ALA A C 1
ATOM 680 O O . ALA A 1 90 ? -0.307 -5.391 10.581 1.00 72.00 90 ALA A O 1
ATOM 681 N N . ASP A 1 91 ? 0.606 -7.074 9.393 1.00 52.91 91 ASP A N 1
ATOM 682 C CA . ASP A 1 91 ? -0.560 -7.979 9.429 1.00 52.91 91 ASP A CA 1
ATOM 683 C C . ASP A 1 91 ? -0.458 -9.081 10.517 1.00 52.91 91 ASP A C 1
ATOM 685 O O . ASP A 1 91 ? -1.428 -9.826 10.680 1.00 52.91 91 ASP A O 1
ATOM 689 N N . ASP A 1 92 ? 0.667 -9.183 11.242 1.00 44.97 92 ASP A N 1
ATOM 690 C CA . ASP A 1 92 ? 0.873 -10.095 12.390 1.00 44.97 92 ASP A CA 1
ATOM 691 C C . ASP A 1 92 ? 0.561 -9.405 13.735 1.00 44.97 92 ASP A C 1
ATOM 693 O O . ASP A 1 92 ? -0.012 -10.074 14.630 1.00 44.97 92 ASP A O 1
#

Secondary structure (DSSP, 8-state):
------SGGGTSPPP-S-SSSHHHHHHHHHHHHHHHHHHHHHHTS-TT-HHHHHHHHHHHHHHHHHGGGSSSSHHHHHHHHHHHHHHHHTT-

pLDDT: mean 83.52, std 15.16, range [44.97, 97.62]